Protein AF-A0A699X064-F1 (afdb_monomer_lite)

Radius of gyration: 14.63 Å; chains: 1; bounding box: 38×25×36 Å

Foldseek 3Di:
DFAFCCLVVVHDPVVLVVVLVVFFDFPDKDKDQVQADPPVPGDPSTDRIDMDTDTDGPDDPVVNVVSCPVRVVRDDDDDDDQPHDVVSVVVVQVVDPVHNPVVVVVCVVSVVD

Secondary structure (DSSP, 8-state):
---TTTTTTT--HHHHHHHHHHHSEEEEEEEE-TT---TTT--TTS---EEEEEEE-SS-HHHHHHTTGGGTTT-------TT--HHHHHHHHHH-TT-HHHHHHHHHHTT--

pLDDT: mean 85.28, std 12.38, range [46.44, 96.94]

Structure (mmCIF, N/CA/C/O backbone):
data_AF-A0A699X064-F1
#
_entry.id   AF-A0A699X064-F1
#
loop_
_atom_site.group_PDB
_atom_site.id
_atom_site.type_symbol
_atom_site.label_atom_id
_atom_site.label_alt_id
_atom_site.label_comp_id
_atom_site.label_asym_id
_atom_site.label_entity_id
_atom_site.label_seq_id
_atom_site.pdbx_PDB_ins_code
_atom_site.Cartn_x
_atom_site.Cartn_y
_atom_site.Cartn_z
_atom_site.occupancy
_atom_site.B_iso_or_equiv
_atom_site.auth_seq_id
_atom_site.auth_comp_id
_atom_site.auth_asym_id
_atom_site.auth_atom_id
_atom_site.pdbx_PDB_model_num
ATOM 1 N N . ARG A 1 1 ? -1.569 -0.828 -4.688 1.00 89.75 1 ARG A N 1
ATOM 2 C CA . ARG A 1 1 ? -0.559 -1.208 -5.704 1.00 89.75 1 ARG A CA 1
ATOM 3 C C . ARG A 1 1 ? 0.631 -0.269 -5.554 1.00 89.75 1 ARG A C 1
ATOM 5 O O . ARG A 1 1 ? 0.388 0.929 -5.437 1.00 89.75 1 ARG A O 1
ATOM 12 N N . PHE A 1 2 ? 1.862 -0.785 -5.502 1.00 92.62 2 PHE A N 1
ATOM 13 C CA . PHE A 1 2 ? 3.057 0.055 -5.384 1.00 92.62 2 PHE A CA 1
ATOM 14 C C . PHE A 1 2 ? 3.532 0.526 -6.761 1.00 92.62 2 PHE A C 1
ATOM 16 O O . PHE A 1 2 ? 3.450 -0.226 -7.732 1.00 92.62 2 PHE A O 1
ATOM 23 N N . GLY A 1 3 ? 3.995 1.771 -6.849 1.00 92.19 3 GLY A N 1
ATOM 24 C CA . GLY A 1 3 ? 4.558 2.328 -8.076 1.00 92.19 3 GLY A CA 1
ATOM 25 C C . GLY A 1 3 ? 5.941 1.795 -8.391 1.00 92.19 3 GLY A C 1
ATOM 26 O O . GLY A 1 3 ? 6.636 1.252 -7.534 1.00 92.19 3 GLY A O 1
ATOM 27 N N . ARG A 1 4 ? 6.359 2.020 -9.637 1.00 93.38 4 ARG A N 1
ATOM 28 C CA . ARG A 1 4 ? 7.636 1.544 -10.183 1.00 93.38 4 ARG A CA 1
ATOM 29 C C . ARG A 1 4 ? 8.843 2.035 -9.398 1.00 93.38 4 ARG A C 1
ATOM 31 O O . ARG A 1 4 ? 9.787 1.275 -9.225 1.00 93.38 4 ARG A O 1
ATOM 38 N N . ASP A 1 5 ? 8.785 3.260 -8.895 1.00 93.81 5 ASP A N 1
ATOM 39 C CA . ASP A 1 5 ? 9.924 3.929 -8.271 1.00 93.81 5 ASP A CA 1
ATOM 40 C C . ASP A 1 5 ? 10.028 3.704 -6.757 1.00 93.81 5 ASP A C 1
ATOM 42 O O . ASP A 1 5 ? 10.972 4.178 -6.136 1.00 93.81 5 ASP A O 1
ATOM 46 N N . VAL A 1 6 ? 9.123 2.923 -6.151 1.00 93.12 6 VAL A N 1
ATOM 47 C CA . VAL A 1 6 ? 9.093 2.694 -4.693 1.00 93.12 6 VAL A CA 1
ATOM 48 C C . VAL A 1 6 ? 10.443 2.203 -4.157 1.00 93.12 6 VAL A C 1
ATOM 50 O O . VAL A 1 6 ? 10.956 2.774 -3.196 1.00 93.12 6 VAL A O 1
ATOM 53 N N . TYR A 1 7 ? 11.070 1.221 -4.814 1.00 93.06 7 TYR A N 1
ATOM 54 C CA . TYR A 1 7 ? 12.402 0.750 -4.417 1.00 93.06 7 TYR A CA 1
ATOM 55 C C . TYR A 1 7 ? 13.501 1.788 -4.669 1.00 93.06 7 TYR A C 1
ATOM 57 O O . TYR A 1 7 ? 14.373 1.966 -3.819 1.00 93.06 7 TYR A O 1
ATOM 65 N N . ARG A 1 8 ? 13.444 2.518 -5.790 1.00 93.31 8 ARG A N 1
ATOM 66 C CA . ARG A 1 8 ? 14.404 3.592 -6.114 1.00 93.31 8 ARG A CA 1
ATOM 67 C C . ARG A 1 8 ? 14.354 4.739 -5.109 1.00 93.31 8 ARG A C 1
ATOM 69 O O . ARG A 1 8 ? 15.381 5.335 -4.801 1.00 93.31 8 ARG A O 1
ATOM 76 N N . ASN A 1 9 ? 13.177 4.985 -4.545 1.00 91.06 9 ASN A N 1
ATOM 77 C CA . ASN A 1 9 ? 12.946 5.970 -3.495 1.00 91.06 9 ASN A CA 1
ATOM 78 C C . ASN A 1 9 ? 13.369 5.456 -2.102 1.00 91.06 9 ASN A C 1
ATOM 80 O O . ASN A 1 9 ? 13.188 6.153 -1.105 1.00 91.06 9 ASN A O 1
ATOM 84 N N . GLY A 1 10 ? 13.952 4.253 -2.014 1.00 90.31 10 GLY A N 1
ATOM 85 C CA . GLY A 1 10 ? 14.428 3.646 -0.769 1.00 90.31 10 GLY A CA 1
ATOM 86 C C . GLY A 1 10 ? 13.317 3.049 0.095 1.00 90.31 10 GLY A C 1
ATOM 87 O O . GLY A 1 10 ? 13.559 2.711 1.254 1.00 90.31 10 GLY A O 1
ATOM 88 N N . MET A 1 11 ? 12.107 2.919 -0.451 1.00 92.12 11 MET A N 1
ATOM 89 C CA . MET A 1 11 ? 10.948 2.377 0.246 1.00 92.12 11 MET A CA 1
ATOM 90 C C . MET A 1 11 ? 10.785 0.891 -0.080 1.00 92.12 11 MET A C 1
ATOM 92 O O . MET A 1 11 ? 11.017 0.444 -1.200 1.00 92.12 11 MET A O 1
ATOM 96 N N . ASP A 1 12 ? 10.351 0.110 0.905 1.00 92.06 12 ASP A N 1
ATOM 97 C CA . ASP A 1 12 ? 10.132 -1.329 0.762 1.00 92.06 12 ASP A CA 1
ATOM 98 C C . ASP A 1 12 ? 8.665 -1.674 1.081 1.00 92.06 12 ASP A C 1
ATOM 100 O O . ASP A 1 12 ? 8.238 -1.464 2.222 1.00 92.06 12 ASP A O 1
ATOM 104 N N . PRO A 1 13 ? 7.887 -2.234 0.130 1.00 93.12 13 PRO A N 1
ATOM 105 C CA . PRO A 1 13 ? 6.506 -2.660 0.347 1.00 93.12 13 PRO A CA 1
ATOM 106 C C . PRO A 1 13 ? 6.293 -3.528 1.590 1.00 93.12 13 PRO A C 1
ATOM 108 O O . PRO A 1 13 ? 5.290 -3.371 2.291 1.00 93.12 13 PRO A O 1
ATOM 111 N N . LEU A 1 14 ? 7.241 -4.417 1.911 1.00 93.50 14 LEU A N 1
ATOM 112 C CA . LEU A 1 14 ? 7.121 -5.303 3.068 1.00 93.50 14 LEU A CA 1
ATOM 113 C C . LEU A 1 14 ? 7.116 -4.520 4.390 1.00 93.50 14 LEU A C 1
ATOM 115 O O . LEU A 1 14 ? 6.446 -4.917 5.348 1.00 93.50 14 LEU A O 1
ATOM 119 N N . SER A 1 15 ? 7.807 -3.382 4.448 1.00 94.19 15 SER A N 1
ATOM 120 C CA . SER A 1 15 ? 7.821 -2.514 5.627 1.00 94.19 15 SER A CA 1
ATOM 121 C C . SER A 1 15 ? 6.438 -1.932 5.946 1.00 94.19 15 SER A C 1
ATO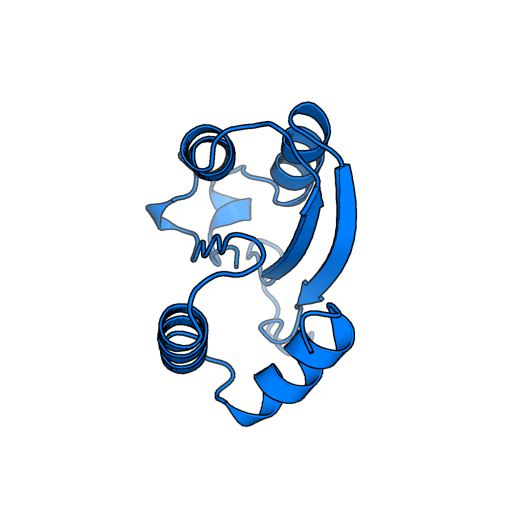M 123 O O . SER A 1 15 ? 6.078 -1.855 7.122 1.00 94.19 15 SER A O 1
ATOM 125 N N . PHE A 1 16 ? 5.620 -1.634 4.932 1.00 94.50 16 PHE A N 1
ATOM 126 C CA . PHE A 1 16 ? 4.233 -1.186 5.113 1.00 94.50 16 PHE A CA 1
ATOM 127 C C . PHE A 1 16 ? 3.338 -2.307 5.644 1.00 94.50 16 PHE A C 1
ATOM 129 O O . PHE A 1 16 ? 2.578 -2.094 6.585 1.00 94.50 16 PHE A O 1
ATOM 136 N N . LEU A 1 17 ? 3.474 -3.526 5.110 1.00 94.88 17 LEU A N 1
ATOM 137 C CA . LEU A 1 17 ? 2.732 -4.697 5.600 1.00 94.88 17 LEU A CA 1
ATOM 138 C C . LEU A 1 17 ? 3.063 -4.999 7.066 1.00 94.88 17 LEU A C 1
ATOM 140 O O . LEU A 1 17 ? 2.184 -5.293 7.877 1.00 94.88 17 LEU A O 1
ATOM 144 N N . ARG A 1 18 ? 4.342 -4.880 7.434 1.00 95.50 18 ARG A N 1
ATOM 145 C CA . ARG A 1 18 ? 4.774 -4.994 8.830 1.00 95.50 18 ARG A CA 1
ATOM 146 C C . ARG A 1 18 ? 4.172 -3.904 9.709 1.00 95.50 18 ARG A C 1
ATOM 148 O O . ARG A 1 18 ? 3.792 -4.204 10.836 1.00 95.50 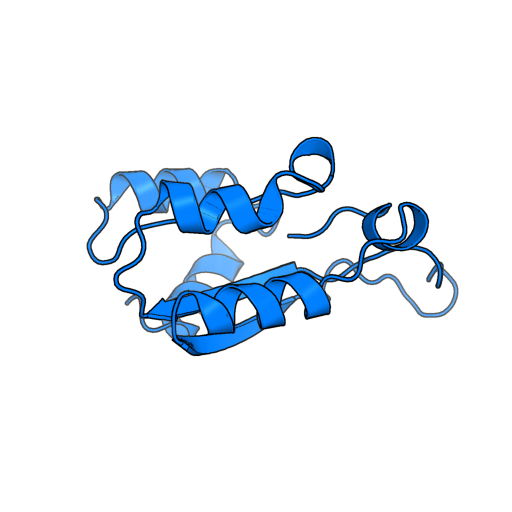18 ARG A O 1
ATOM 155 N N . TYR A 1 19 ? 4.088 -2.670 9.216 1.00 95.88 19 TYR A N 1
ATOM 156 C CA . TYR A 1 19 ? 3.487 -1.573 9.965 1.00 95.88 19 TYR A CA 1
ATOM 157 C C . TYR A 1 19 ? 1.976 -1.765 10.146 1.00 95.88 19 TYR A C 1
ATOM 159 O O . TYR A 1 19 ? 1.475 -1.577 11.251 1.00 95.88 19 TYR A O 1
ATOM 167 N N . LEU A 1 20 ? 1.255 -2.229 9.121 1.00 95.88 20 LEU A N 1
ATOM 168 C CA . LEU A 1 20 ? -0.164 -2.585 9.239 1.00 95.88 20 LEU A CA 1
ATOM 169 C C . LEU A 1 20 ? -0.405 -3.608 10.356 1.00 95.88 20 LEU A C 1
ATOM 171 O O . LEU A 1 20 ? -1.330 -3.440 11.142 1.00 95.88 20 LEU A O 1
ATOM 175 N N . ASN A 1 21 ? 0.473 -4.602 10.516 1.00 95.75 21 ASN A N 1
ATOM 176 C CA . ASN A 1 21 ? 0.386 -5.559 11.628 1.00 95.75 21 ASN A CA 1
ATOM 177 C C . ASN A 1 21 ? 0.597 -4.936 13.026 1.00 95.75 21 ASN A C 1
ATOM 179 O O . ASN A 1 21 ? 0.373 -5.602 14.032 1.00 95.75 21 ASN A O 1
ATOM 183 N N . THR A 1 22 ? 1.029 -3.674 13.120 1.00 96.62 22 THR A N 1
ATOM 184 C CA . THR A 1 22 ? 1.030 -2.920 14.387 1.00 96.62 22 THR A CA 1
ATOM 185 C C . THR A 1 22 ? -0.316 -2.247 14.672 1.00 96.62 22 THR A C 1
ATOM 187 O O . THR A 1 22 ? -0.616 -1.955 15.826 1.00 96.62 22 THR A O 1
ATOM 190 N N . LEU A 1 23 ? -1.136 -2.033 13.636 1.00 96.56 23 LEU A N 1
ATOM 191 C CA . LEU A 1 23 ? -2.470 -1.435 13.721 1.00 96.56 23 LEU A CA 1
ATOM 192 C C . LEU A 1 23 ? -3.593 -2.484 13.764 1.00 96.56 23 LEU A C 1
ATOM 194 O O . LEU A 1 23 ? -4.733 -2.147 14.071 1.00 96.56 23 LEU A O 1
ATOM 198 N N . GLY A 1 24 ? -3.311 -3.744 13.441 1.00 96.12 24 GLY A N 1
ATOM 199 C CA . GLY A 1 24 ? -4.314 -4.804 13.364 1.00 96.12 24 GLY A CA 1
ATOM 200 C C . GLY A 1 24 ? -3.720 -6.133 12.914 1.00 96.12 24 GLY A C 1
ATOM 201 O O . GLY A 1 24 ? -2.528 -6.379 13.084 1.00 96.12 24 GLY A O 1
ATOM 202 N N . ARG A 1 25 ? -4.553 -6.993 12.330 1.00 96.94 25 ARG A N 1
ATOM 203 C CA . ARG A 1 25 ? -4.168 -8.305 11.809 1.00 96.94 25 ARG A CA 1
ATOM 204 C C . ARG A 1 25 ? -4.531 -8.413 10.334 1.00 96.94 25 ARG A C 1
ATOM 206 O O . ARG A 1 25 ? -5.678 -8.200 9.954 1.00 96.94 25 ARG A O 1
ATOM 213 N N . ILE A 1 26 ? -3.555 -8.782 9.512 1.00 95.19 26 ILE A N 1
ATOM 214 C CA . ILE A 1 26 ? -3.803 -9.222 8.137 1.00 95.19 26 ILE A CA 1
ATOM 215 C C . ILE A 1 26 ? -4.353 -10.652 8.194 1.00 95.19 26 ILE A C 1
ATOM 217 O O . ILE A 1 26 ? -3.644 -11.558 8.629 1.00 95.19 26 ILE A O 1
ATOM 221 N N . GLU A 1 27 ? -5.606 -10.846 7.788 1.00 94.38 27 GLU A N 1
ATOM 222 C CA . GLU A 1 27 ? -6.247 -12.169 7.723 1.00 94.38 27 GLU A CA 1
ATOM 223 C C . GLU A 1 27 ? -5.853 -12.899 6.440 1.00 94.38 27 GLU A C 1
ATOM 225 O O . GLU A 1 27 ? -5.484 -14.075 6.459 1.00 94.38 27 GLU A O 1
ATOM 230 N N . HIS A 1 28 ? -5.872 -12.168 5.325 1.00 92.00 28 HIS A N 1
ATOM 231 C CA . HIS A 1 28 ? -5.513 -12.676 4.010 1.00 92.00 28 HIS A CA 1
ATOM 232 C C . HIS A 1 28 ? -4.699 -11.641 3.245 1.00 92.00 28 HIS A C 1
ATOM 234 O O . HIS A 1 28 ? -4.901 -10.432 3.375 1.00 92.00 28 HIS A O 1
ATOM 240 N N . ILE A 1 29 ? -3.764 -12.134 2.437 1.00 93.00 29 ILE A N 1
ATOM 241 C CA . ILE A 1 29 ? -2.968 -11.315 1.534 1.00 93.00 29 ILE A CA 1
ATOM 242 C C . ILE A 1 29 ? -2.806 -12.029 0.199 1.00 93.00 29 ILE A C 1
ATOM 244 O O . ILE A 1 29 ? -2.431 -13.202 0.149 1.00 93.00 29 ILE A O 1
ATOM 248 N N . ILE A 1 30 ? -3.067 -11.304 -0.882 1.00 92.00 30 ILE A N 1
ATOM 249 C CA . ILE A 1 30 ? -2.801 -11.749 -2.246 1.00 92.00 30 ILE A CA 1
ATOM 250 C C . ILE A 1 30 ? -1.727 -10.835 -2.820 1.00 92.00 30 ILE A C 1
ATOM 252 O O . ILE A 1 30 ? -1.900 -9.618 -2.893 1.00 92.00 30 ILE A O 1
ATOM 256 N N . THR A 1 31 ? -0.605 -11.429 -3.220 1.00 92.00 31 THR A N 1
ATOM 257 C CA . THR A 1 31 ? 0.456 -10.722 -3.941 1.00 92.00 31 THR A CA 1
ATOM 258 C C . THR A 1 31 ? 0.125 -10.702 -5.422 1.00 92.00 31 THR A C 1
ATOM 260 O O . THR A 1 31 ? -0.129 -11.743 -6.026 1.00 92.00 31 THR A O 1
ATOM 263 N N . LEU A 1 32 ? 0.189 -9.518 -6.011 1.00 90.56 32 LEU A N 1
ATOM 264 C CA . LEU A 1 32 ? -0.087 -9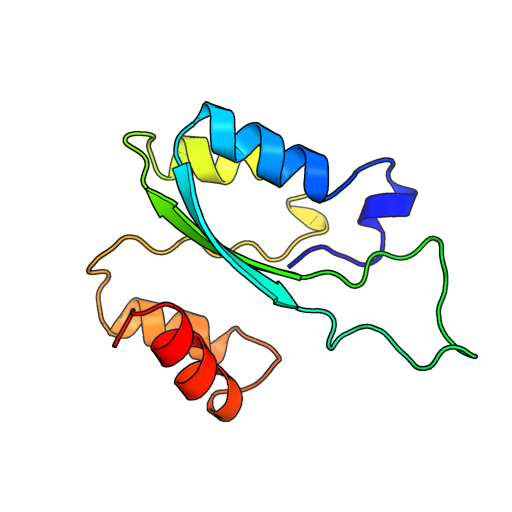.288 -7.419 1.00 90.56 32 LEU A CA 1
ATOM 265 C C . LEU A 1 32 ? 1.219 -8.929 -8.106 1.00 90.56 32 LEU A C 1
ATOM 267 O O . LEU A 1 32 ? 1.811 -7.888 -7.825 1.00 90.56 32 LEU A O 1
ATOM 271 N N . ALA A 1 33 ? 1.678 -9.819 -8.974 1.00 90.56 33 ALA A N 1
ATOM 272 C CA . ALA A 1 33 ? 2.936 -9.681 -9.701 1.00 90.56 33 ALA A CA 1
ATOM 273 C C . ALA A 1 33 ? 2.711 -9.584 -11.217 1.00 90.56 33 ALA A C 1
ATOM 275 O O . ALA A 1 33 ? 3.660 -9.679 -11.987 1.00 90.56 33 ALA A O 1
ATOM 276 N N . ASP A 1 34 ? 1.466 -9.382 -11.656 1.00 87.44 34 ASP A N 1
ATOM 277 C CA . ASP A 1 34 ? 1.077 -9.335 -13.070 1.00 87.44 34 ASP A CA 1
ATOM 278 C C . ASP A 1 34 ? 1.760 -8.207 -13.854 1.00 87.44 34 ASP A C 1
ATOM 280 O O . ASP A 1 34 ? 1.904 -8.295 -15.069 1.00 87.44 34 ASP A O 1
ATOM 284 N N . ALA A 1 35 ? 2.200 -7.152 -13.162 1.00 88.12 35 ALA A N 1
ATOM 285 C CA . ALA A 1 35 ? 2.953 -6.056 -13.761 1.00 88.12 35 ALA A CA 1
ATOM 286 C C . ALA A 1 35 ? 4.420 -6.421 -14.056 1.00 88.12 35 ALA A C 1
ATOM 288 O O . ALA A 1 35 ? 5.107 -5.646 -14.726 1.00 88.12 35 ALA A O 1
ATOM 289 N N . MET A 1 36 ? 4.920 -7.553 -13.542 1.00 91.62 36 MET A N 1
ATOM 290 C CA . MET A 1 36 ? 6.294 -7.992 -13.759 1.00 91.62 36 MET A CA 1
ATOM 291 C C . MET A 1 36 ? 6.480 -8.437 -15.220 1.00 91.62 36 MET A C 1
ATOM 293 O O . MET A 1 36 ? 5.776 -9.340 -15.675 1.00 91.62 36 MET A O 1
ATOM 297 N N . PRO A 1 37 ? 7.411 -7.823 -15.969 1.00 93.25 37 PRO A N 1
ATOM 298 C CA . PRO A 1 37 ? 7.684 -8.189 -17.347 1.00 93.25 37 PRO A CA 1
ATOM 299 C C . PRO A 1 37 ? 8.464 -9.509 -17.406 1.00 93.25 37 PRO A C 1
ATOM 301 O O . PRO A 1 37 ? 8.825 -10.101 -16.383 1.00 93.25 37 PRO A O 1
ATOM 304 N N . GLY A 1 38 ? 8.744 -9.971 -18.625 1.00 94.31 38 GLY A N 1
ATOM 305 C CA . GLY A 1 38 ? 9.651 -11.095 -18.844 1.00 94.31 38 GLY A CA 1
ATOM 306 C C . GLY A 1 38 ? 11.040 -10.835 -18.251 1.00 94.31 38 GLY A C 1
ATOM 307 O O . GLY A 1 38 ? 11.449 -9.689 -18.077 1.00 94.31 38 GLY A O 1
ATOM 308 N N . LEU A 1 39 ? 11.778 -11.911 -17.960 1.00 92.62 39 LEU A N 1
ATOM 309 C CA . LEU A 1 39 ? 13.092 -11.834 -17.306 1.00 92.62 39 LEU A CA 1
ATOM 310 C C . LEU A 1 39 ? 14.121 -11.000 -18.081 1.00 92.62 39 LEU A C 1
ATOM 312 O O . LEU A 1 39 ? 15.014 -10.434 -17.463 1.00 92.62 39 LEU A O 1
ATOM 316 N N . ASP A 1 40 ? 13.993 -10.914 -19.403 1.00 96.12 40 ASP A N 1
ATOM 317 C CA . ASP A 1 40 ? 14.903 -10.125 -20.238 1.00 96.12 40 ASP A CA 1
ATOM 318 C C . ASP A 1 40 ? 14.643 -8.610 -20.133 1.00 96.12 40 ASP A C 1
ATOM 320 O O . ASP A 1 40 ? 15.550 -7.813 -20.359 1.00 96.12 40 ASP A O 1
ATOM 324 N N . ASP A 1 41 ? 13.426 -8.215 -19.743 1.00 95.56 41 ASP A N 1
ATOM 325 C CA . ASP A 1 41 ? 12.975 -6.819 -19.659 1.00 95.56 41 ASP A CA 1
ATOM 326 C C . ASP A 1 41 ? 12.807 -6.334 -18.206 1.00 95.56 41 ASP A C 1
ATOM 328 O O . ASP A 1 41 ? 12.431 -5.183 -17.960 1.00 95.56 41 ASP A O 1
ATOM 332 N N . VAL A 1 42 ? 13.033 -7.211 -17.222 1.00 95.19 42 VAL A N 1
ATOM 333 C CA . VAL A 1 42 ? 12.857 -6.871 -15.810 1.00 95.19 42 VAL A CA 1
ATOM 334 C C . VAL A 1 42 ? 13.997 -5.981 -15.329 1.00 95.19 42 VAL A C 1
ATOM 336 O O . VAL A 1 42 ? 15.168 -6.347 -15.315 1.00 95.19 42 VAL A O 1
ATOM 339 N N . ASP A 1 43 ? 13.633 -4.789 -14.882 1.00 95.81 43 ASP A N 1
ATOM 340 C CA . ASP A 1 43 ? 14.520 -3.921 -14.122 1.00 95.81 43 ASP A CA 1
ATOM 341 C C . ASP A 1 43 ? 14.426 -4.256 -12.628 1.00 95.81 43 ASP A C 1
ATOM 343 O O . ASP A 1 43 ? 13.363 -4.083 -12.030 1.00 95.81 43 ASP A O 1
ATOM 347 N N . ALA A 1 44 ? 15.536 -4.708 -12.040 1.00 91.81 44 ALA A N 1
ATOM 348 C CA . ALA A 1 44 ? 15.637 -5.109 -10.637 1.00 91.81 44 ALA A CA 1
ATOM 349 C C . ALA A 1 44 ? 15.501 -3.944 -9.639 1.00 91.81 44 ALA A C 1
ATOM 351 O O . ALA A 1 44 ? 15.249 -4.189 -8.461 1.00 91.81 44 ALA A O 1
ATOM 352 N N . GLU A 1 45 ? 15.653 -2.695 -10.086 1.00 94.00 45 GLU A N 1
ATOM 353 C CA . GLU A 1 45 ? 15.459 -1.511 -9.242 1.00 94.00 45 GLU A CA 1
ATOM 354 C C . GLU A 1 45 ? 13.998 -1.039 -9.212 1.00 94.00 45 GLU A C 1
ATOM 356 O O . GLU A 1 45 ? 13.635 -0.197 -8.393 1.00 94.00 45 GLU A O 1
ATOM 361 N N . SER A 1 46 ? 13.146 -1.571 -10.094 1.00 95.25 46 SER A N 1
ATOM 362 C CA . SER A 1 46 ? 11.727 -1.224 -10.162 1.00 95.25 46 SER A CA 1
ATOM 363 C C . SER A 1 46 ? 10.874 -2.120 -9.258 1.00 95.25 46 SER A C 1
ATOM 365 O O . SER A 1 46 ? 11.097 -3.326 -9.158 1.00 95.25 46 SER A O 1
ATOM 367 N N . CYS A 1 47 ? 9.825 -1.558 -8.655 1.00 94.38 47 CYS A N 1
ATOM 368 C CA . CYS A 1 47 ? 8.794 -2.337 -7.966 1.00 94.38 47 CYS A CA 1
ATOM 369 C C . CYS A 1 47 ? 7.645 -2.703 -8.919 1.00 94.38 47 CYS A C 1
ATOM 371 O O . CYS A 1 47 ? 7.112 -1.854 -9.630 1.00 94.38 47 CYS A O 1
ATOM 373 N N . TYR A 1 48 ? 7.248 -3.977 -8.910 1.00 93.88 48 TYR A N 1
ATOM 374 C CA . TYR A 1 48 ? 6.146 -4.523 -9.720 1.00 93.88 48 TYR A CA 1
ATOM 375 C C . TYR A 1 48 ? 5.018 -5.099 -8.861 1.00 93.88 48 TYR A C 1
ATOM 377 O O . TYR A 1 48 ? 4.091 -5.714 -9.384 1.00 93.88 48 TYR A O 1
ATOM 385 N N . LEU A 1 49 ? 5.131 -4.963 -7.538 1.00 92.62 49 LEU A N 1
ATOM 386 C CA . LEU A 1 49 ? 4.283 -5.673 -6.595 1.00 92.62 49 LEU A CA 1
ATOM 387 C C . LEU A 1 49 ? 3.050 -4.847 -6.224 1.00 92.62 49 LEU A C 1
ATOM 389 O O . LEU A 1 49 ? 3.117 -3.704 -5.769 1.00 92.62 49 LEU A O 1
ATOM 393 N N . GLY A 1 50 ? 1.892 -5.470 -6.372 1.00 92.94 50 GLY A N 1
ATOM 394 C CA . GLY A 1 50 ? 0.645 -5.061 -5.754 1.00 92.94 50 GLY A CA 1
ATOM 395 C C . GLY A 1 50 ? 0.259 -6.015 -4.633 1.00 92.94 50 GLY A C 1
ATOM 396 O O . GLY A 1 50 ? 0.729 -7.148 -4.572 1.00 92.94 50 GLY A O 1
ATOM 397 N N . PHE A 1 51 ? -0.632 -5.552 -3.761 1.00 93.00 51 PHE A N 1
ATOM 398 C CA . PHE A 1 51 ? -1.222 -6.385 -2.723 1.00 93.00 51 PHE A CA 1
ATOM 399 C C . PHE A 1 51 ? -2.715 -6.102 -2.626 1.00 93.00 51 PHE A C 1
ATOM 401 O O . PHE A 1 51 ? -3.143 -4.955 -2.810 1.00 93.00 51 PHE A O 1
ATOM 408 N N . GLU A 1 52 ? -3.468 -7.151 -2.332 1.00 91.38 52 GLU A N 1
ATOM 409 C CA . GLU A 1 52 ? -4.836 -7.110 -1.819 1.00 91.38 52 GLU A CA 1
ATOM 410 C C . GLU A 1 52 ? -4.811 -7.714 -0.427 1.00 91.38 52 GLU A C 1
ATOM 412 O O . GLU A 1 52 ? -4.124 -8.711 -0.197 1.00 91.38 52 GLU A O 1
ATOM 417 N N . ILE A 1 53 ? -5.463 -7.044 0.517 1.00 92.31 53 ILE A N 1
ATOM 418 C CA . ILE A 1 53 ? -5.287 -7.307 1.939 1.00 92.31 53 ILE A CA 1
ATOM 419 C C . ILE A 1 53 ? -6.657 -7.277 2.599 1.00 92.31 53 ILE A C 1
ATOM 421 O O . ILE A 1 53 ? -7.301 -6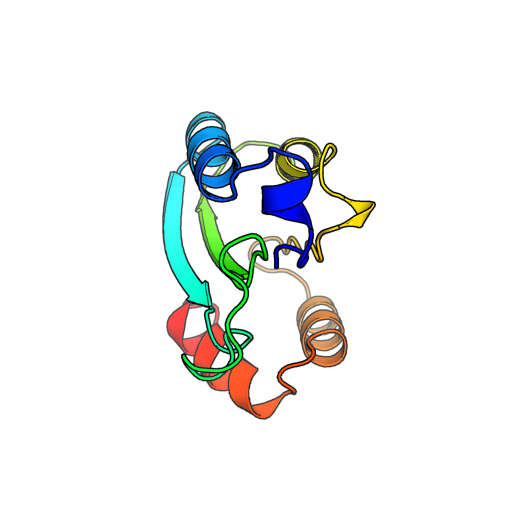.227 2.622 1.00 92.31 53 ILE A O 1
ATOM 425 N N . ASP A 1 54 ? -7.041 -8.400 3.197 1.00 92.69 54 ASP A N 1
ATOM 426 C CA . ASP A 1 54 ? -8.141 -8.438 4.153 1.00 92.69 54 ASP A CA 1
ATOM 427 C C . ASP A 1 54 ? -7.565 -8.136 5.533 1.00 92.69 54 ASP A C 1
ATOM 429 O O . ASP A 1 54 ? -6.699 -8.855 6.046 1.00 92.69 54 ASP A O 1
ATOM 433 N N . PHE A 1 55 ? -8.000 -7.022 6.116 1.00 94.06 55 PHE A N 1
ATOM 434 C CA . PHE A 1 55 ? -7.373 -6.444 7.297 1.00 94.06 55 PHE A CA 1
ATOM 435 C C . PHE A 1 55 ? -8.391 -6.231 8.418 1.00 94.06 55 PHE A C 1
ATOM 437 O O . PHE A 1 55 ? -9.310 -5.422 8.296 1.00 94.06 55 PHE A O 1
ATOM 444 N N . ALA A 1 56 ? -8.206 -6.948 9.526 1.00 94.44 56 ALA A N 1
ATOM 445 C CA . ALA A 1 56 ? -9.003 -6.816 10.737 1.00 94.44 56 ALA A CA 1
ATOM 446 C C . ALA A 1 56 ? -8.322 -5.838 11.705 1.00 94.44 56 ALA A C 1
ATOM 448 O O . ALA A 1 56 ? -7.214 -6.085 12.185 1.00 94.44 56 ALA A O 1
ATOM 449 N N . SER A 1 57 ? -8.974 -4.715 12.000 1.00 94.81 57 SER A N 1
ATOM 450 C CA . SER A 1 57 ? -8.411 -3.663 12.845 1.00 94.81 57 SER A CA 1
ATOM 451 C C . SER A 1 57 ? -9.505 -2.796 13.466 1.00 94.81 57 SER A C 1
ATOM 453 O O . SER A 1 57 ? -10.521 -2.530 12.829 1.00 94.81 57 SER A O 1
ATOM 455 N N . ASP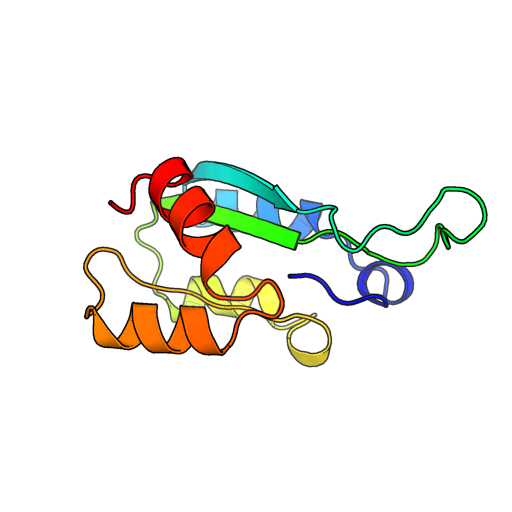 A 1 58 ? -9.252 -2.318 14.686 1.00 94.25 58 ASP A N 1
ATOM 456 C CA . ASP A 1 58 ? -10.050 -1.276 15.348 1.00 94.25 58 ASP A CA 1
ATOM 457 C C . ASP A 1 58 ? -9.555 0.145 15.005 1.00 94.25 58 ASP A C 1
ATOM 459 O O . ASP A 1 58 ? -10.123 1.143 15.457 1.00 94.25 58 ASP A O 1
ATOM 463 N N . ALA A 1 59 ? -8.468 0.264 14.233 1.00 94.81 59 ALA A N 1
ATOM 464 C CA . ALA A 1 59 ? -7.933 1.546 13.803 1.00 94.81 59 ALA A CA 1
ATOM 465 C C . ALA A 1 59 ? -8.901 2.243 12.839 1.00 94.81 59 ALA A C 1
ATOM 467 O O . ALA A 1 59 ? -9.605 1.621 12.041 1.00 94.81 59 ALA A O 1
ATOM 468 N N . SER A 1 60 ? -8.914 3.574 12.885 1.00 93.62 60 SER A N 1
ATOM 469 C CA . SER A 1 60 ? -9.722 4.351 11.953 1.00 93.62 60 SER A CA 1
ATOM 470 C C . SER A 1 60 ? -9.203 4.189 10.521 1.00 93.62 60 SER A C 1
ATOM 472 O O . SER A 1 60 ? -8.007 4.005 10.286 1.00 93.62 60 SER A O 1
ATOM 474 N N . ARG A 1 61 ? -10.092 4.357 9.536 1.00 90.56 61 ARG A N 1
ATOM 475 C CA . ARG A 1 61 ? -9.701 4.387 8.118 1.00 90.56 61 ARG A CA 1
ATOM 476 C C . ARG A 1 61 ? -8.572 5.388 7.852 1.00 90.56 61 ARG A C 1
ATOM 478 O O . ARG A 1 61 ? -7.694 5.103 7.048 1.00 90.56 61 ARG A O 1
ATOM 485 N N . ALA A 1 62 ? -8.597 6.545 8.518 1.00 92.38 62 ALA A N 1
ATOM 486 C CA . ALA A 1 62 ? -7.553 7.557 8.386 1.00 92.38 62 ALA A CA 1
ATOM 487 C C . ALA A 1 62 ? -6.190 7.018 8.842 1.00 92.38 62 ALA A C 1
ATOM 489 O O . ALA A 1 62 ? -5.242 7.089 8.071 1.00 92.38 62 ALA A O 1
ATOM 490 N N . ALA A 1 63 ? -6.126 6.377 10.014 1.00 94.25 63 ALA A N 1
ATOM 491 C CA . ALA A 1 63 ? -4.892 5.786 10.530 1.00 94.25 63 ALA A CA 1
ATOM 492 C C . ALA A 1 63 ? -4.330 4.693 9.603 1.00 94.25 63 ALA A C 1
ATOM 494 O O . ALA A 1 63 ? -3.119 4.581 9.443 1.00 94.25 63 ALA A O 1
ATOM 495 N N . ILE A 1 64 ? -5.200 3.907 8.957 1.00 93.50 64 ILE A N 1
ATOM 496 C CA . ILE A 1 64 ? -4.783 2.894 7.973 1.00 93.50 64 ILE A CA 1
ATOM 497 C C . ILE A 1 64 ? -4.211 3.554 6.712 1.00 93.50 64 ILE A C 1
ATOM 499 O O . ILE A 1 64 ? -3.201 3.099 6.182 1.00 93.50 64 ILE A O 1
ATOM 503 N N . VAL A 1 65 ? -4.840 4.624 6.219 1.00 91.81 65 VAL A N 1
ATOM 504 C CA . VAL A 1 65 ? -4.369 5.346 5.025 1.00 91.81 65 VAL A CA 1
ATOM 505 C C . VAL A 1 65 ? -3.045 6.068 5.296 1.00 91.81 65 VAL A C 1
ATOM 507 O O . VAL A 1 65 ? -2.168 6.038 4.437 1.00 91.81 65 VAL A O 1
ATOM 510 N N . GLU A 1 66 ? -2.874 6.643 6.489 1.00 94.06 66 GLU A N 1
ATOM 511 C CA . GLU A 1 66 ? -1.654 7.350 6.914 1.00 94.06 66 GLU A CA 1
ATOM 512 C C . GLU A 1 66 ? -0.397 6.467 6.874 1.00 94.06 66 GLU A C 1
ATOM 514 O O . GLU A 1 66 ? 0.701 6.971 6.640 1.00 94.06 66 GLU A O 1
ATOM 519 N N . VAL A 1 67 ? -0.541 5.140 7.003 1.00 93.81 67 VAL A N 1
ATOM 520 C CA . VAL A 1 67 ? 0.566 4.178 6.822 1.00 93.81 67 VAL A CA 1
ATOM 521 C C . VAL A 1 67 ? 1.280 4.374 5.485 1.00 93.81 67 VAL A C 1
ATOM 523 O O . VAL A 1 67 ? 2.483 4.137 5.378 1.00 93.81 67 VAL A O 1
ATOM 526 N N . PHE A 1 68 ? 0.549 4.813 4.464 1.00 92.19 68 PHE A N 1
ATOM 527 C CA . PHE A 1 68 ? 1.030 4.925 3.095 1.00 92.19 68 PHE A CA 1
ATOM 528 C C . PHE A 1 68 ? 1.364 6.359 2.669 1.00 92.19 68 PHE A C 1
ATOM 530 O O . PHE A 1 68 ? 1.675 6.580 1.500 1.00 92.19 68 PHE A O 1
ATOM 537 N N . ASP A 1 69 ? 1.333 7.337 3.577 1.00 90.12 69 ASP A N 1
ATOM 538 C CA . ASP A 1 69 ? 1.496 8.754 3.222 1.00 90.12 69 ASP A CA 1
ATOM 539 C C . ASP A 1 69 ? 2.822 9.061 2.523 1.00 90.12 69 ASP A C 1
ATOM 541 O O . ASP A 1 69 ? 2.861 9.875 1.604 1.00 90.12 69 ASP A O 1
ATOM 545 N N . PHE A 1 70 ? 3.888 8.348 2.881 1.00 86.31 70 PHE A N 1
ATOM 546 C CA . PHE A 1 70 ? 5.214 8.515 2.279 1.00 86.31 70 PHE A CA 1
ATOM 547 C C . PHE A 1 70 ? 5.316 8.041 0.826 1.00 86.31 70 PHE A C 1
ATOM 549 O O . PHE A 1 70 ? 6.301 8.342 0.163 1.00 86.31 70 PHE A O 1
ATOM 556 N N . VAL A 1 71 ? 4.332 7.285 0.339 1.00 86.06 71 VAL A N 1
ATOM 557 C CA . VAL A 1 71 ? 4.313 6.728 -1.021 1.00 86.06 71 VAL A CA 1
ATOM 558 C C . VAL A 1 71 ? 3.007 7.038 -1.742 1.00 86.06 71 VAL A C 1
ATOM 560 O O . VAL A 1 71 ? 2.698 6.406 -2.747 1.00 86.06 71 VAL A O 1
ATOM 563 N N . ARG A 1 72 ? 2.214 7.991 -1.236 1.00 81.69 72 ARG A N 1
ATOM 564 C CA . ARG A 1 72 ? 0.874 8.288 -1.757 1.00 81.69 72 ARG A CA 1
ATOM 565 C C . ARG A 1 72 ? 0.901 8.735 -3.220 1.00 81.69 72 ARG A C 1
ATOM 567 O O . ARG A 1 72 ? 0.007 8.363 -3.970 1.00 81.69 72 ARG A O 1
ATOM 574 N N . ASP A 1 73 ? 1.930 9.478 -3.616 1.00 84.00 73 ASP A N 1
ATOM 575 C CA . ASP A 1 73 ? 2.091 9.944 -4.998 1.00 84.00 73 ASP A CA 1
ATOM 576 C C . ASP A 1 73 ? 2.565 8.823 -5.940 1.00 84.00 73 ASP A C 1
ATOM 578 O O . ASP A 1 73 ? 2.259 8.840 -7.131 1.00 84.00 73 ASP A O 1
ATOM 582 N N . ASP A 1 74 ? 3.239 7.809 -5.391 1.00 85.06 74 ASP A N 1
ATOM 583 C CA . ASP A 1 74 ? 3.769 6.671 -6.142 1.00 85.06 74 ASP A CA 1
ATOM 584 C C . ASP A 1 74 ? 2.835 5.451 -6.107 1.00 85.06 74 ASP A C 1
ATOM 586 O O . ASP A 1 74 ? 3.051 4.490 -6.836 1.00 85.06 74 ASP A O 1
ATOM 590 N N . CYS A 1 75 ? 1.802 5.425 -5.263 1.00 87.19 75 CYS A N 1
ATOM 591 C CA . CYS A 1 75 ? 0.993 4.230 -5.023 1.00 87.19 75 CYS A CA 1
ATOM 592 C C . CYS A 1 75 ? -0.497 4.471 -5.246 1.00 87.19 75 CYS A C 1
ATOM 594 O O . CYS A 1 75 ? -1.081 5.444 -4.783 1.00 87.19 75 CYS A O 1
ATOM 596 N N . GLN A 1 76 ? -1.156 3.489 -5.856 1.00 88.50 76 GLN A N 1
ATOM 597 C CA . GLN A 1 76 ? -2.616 3.435 -5.893 1.00 88.50 76 GLN A CA 1
ATOM 598 C C . GLN A 1 76 ? -3.117 2.723 -4.638 1.00 88.50 76 GLN A C 1
ATOM 600 O O . GLN A 1 76 ? -2.843 1.533 -4.443 1.00 88.50 76 GLN A O 1
ATOM 605 N N . ILE A 1 77 ? -3.833 3.437 -3.774 1.00 89.19 77 ILE A N 1
ATOM 606 C CA . ILE A 1 77 ? -4.307 2.921 -2.487 1.00 89.19 77 ILE A CA 1
ATOM 607 C C . ILE A 1 77 ? -5.826 3.034 -2.447 1.00 89.19 77 ILE A C 1
ATOM 609 O O . ILE A 1 77 ? -6.383 4.130 -2.488 1.00 89.19 77 ILE A O 1
ATOM 613 N N . HIS A 1 78 ? -6.493 1.892 -2.317 1.00 88.81 78 HIS A N 1
ATOM 614 C CA . HIS A 1 78 ? -7.932 1.812 -2.118 1.00 88.81 78 HIS A CA 1
ATOM 615 C C . HIS A 1 78 ? -8.200 1.087 -0.803 1.00 88.81 78 HIS A C 1
ATOM 617 O O . HIS A 1 78 ? -7.674 0.002 -0.571 1.00 88.81 78 HIS A O 1
ATOM 623 N N . VAL A 1 79 ? -9.003 1.708 0.061 1.00 88.56 79 VAL A N 1
ATOM 624 C CA . VAL A 1 79 ? -9.419 1.143 1.350 1.00 88.56 79 VAL A CA 1
ATOM 625 C C . VAL A 1 79 ? -10.938 1.188 1.405 1.00 88.56 79 VAL A C 1
ATOM 627 O O . VAL A 1 79 ? -11.516 2.284 1.439 1.00 88.56 79 VAL A O 1
ATOM 630 N N . LEU A 1 80 ? -11.549 0.004 1.408 1.00 87.50 80 LEU A N 1
ATOM 631 C CA . LEU A 1 80 ? -12.985 -0.217 1.557 1.00 87.50 80 LEU A CA 1
ATOM 632 C C . LEU A 1 80 ? -13.276 -0.773 2.950 1.00 87.50 80 LEU A C 1
ATOM 634 O O . LEU A 1 80 ? -12.508 -1.578 3.474 1.00 87.50 80 LEU A O 1
ATOM 638 N N . ALA A 1 81 ? -14.375 -0.326 3.550 1.00 84.25 81 ALA A N 1
ATOM 639 C CA . ALA A 1 81 ? -14.826 -0.873 4.819 1.00 84.25 81 ALA A CA 1
ATOM 640 C C . ALA A 1 81 ? -15.633 -2.162 4.578 1.00 84.25 81 ALA A C 1
ATOM 642 O O . ALA A 1 81 ? -16.281 -2.297 3.535 1.00 84.25 81 ALA A O 1
ATOM 643 N N . PRO A 1 82 ? -15.663 -3.094 5.545 1.00 73.75 82 PRO A N 1
ATOM 644 C CA . PRO A 1 82 ? -16.619 -4.193 5.515 1.00 73.75 82 PRO A CA 1
ATOM 645 C C . PRO A 1 82 ? -18.046 -3.647 5.384 1.00 73.75 82 PRO A C 1
ATOM 647 O O . PRO A 1 82 ? -18.399 -2.666 6.041 1.00 73.75 82 PRO A O 1
ATOM 650 N N . HIS A 1 83 ? -18.869 -4.285 4.551 1.00 70.12 83 HIS A N 1
ATOM 651 C CA . HIS A 1 83 ? -20.253 -3.865 4.280 1.00 70.12 83 HIS A CA 1
ATOM 652 C C . HIS A 1 83 ? -20.395 -2.470 3.643 1.00 70.12 83 HIS A C 1
ATOM 654 O O . HIS A 1 83 ? -21.452 -1.842 3.757 1.00 70.12 83 HIS A O 1
ATOM 660 N N . SER A 1 84 ? -19.353 -1.992 2.955 1.00 76.50 84 SER A N 1
ATOM 661 C CA . SER A 1 84 ? -19.442 -0.837 2.060 1.00 76.50 84 SER A CA 1
ATOM 662 C C . SER A 1 84 ? -20.596 -0.987 1.062 1.00 76.50 84 SER A C 1
ATOM 664 O O . SER A 1 84 ? -21.002 -2.094 0.696 1.00 76.50 84 SER A O 1
ATOM 666 N N . GLN A 1 85 ? -21.155 0.141 0.625 1.00 76.31 85 GLN A N 1
ATOM 667 C CA . GLN A 1 85 ? -22.278 0.117 -0.313 1.00 76.31 85 GLN A CA 1
ATOM 668 C C . GLN A 1 85 ? -21.828 -0.516 -1.634 1.00 76.31 85 GLN A C 1
ATOM 670 O O . GLN A 1 85 ? -20.711 -0.280 -2.087 1.00 76.31 85 GLN A O 1
ATOM 675 N N . ILE A 1 86 ? -22.717 -1.262 -2.298 1.00 74.75 86 ILE A N 1
ATOM 676 C CA . ILE A 1 86 ? -22.438 -1.914 -3.597 1.00 74.75 86 ILE A CA 1
ATOM 677 C C . ILE A 1 86 ? -21.841 -0.922 -4.611 1.00 74.75 86 ILE A C 1
ATOM 679 O O . ILE A 1 86 ? -20.961 -1.275 -5.390 1.00 74.75 86 ILE A O 1
ATOM 683 N N . TYR A 1 87 ? -22.272 0.338 -4.560 1.00 74.44 87 TYR A N 1
ATOM 684 C CA . TYR A 1 87 ? -21.751 1.413 -5.400 1.00 74.44 87 TYR A CA 1
ATOM 685 C C . TYR A 1 87 ? -20.249 1.693 -5.198 1.00 74.44 87 TYR A C 1
ATOM 687 O O . TYR A 1 87 ? -19.543 1.945 -6.168 1.00 74.44 87 TYR A O 1
ATOM 695 N N . GLU A 1 88 ? -19.727 1.609 -3.972 1.00 75.38 88 GLU A N 1
ATOM 696 C CA . GLU A 1 88 ? -18.293 1.815 -3.702 1.00 75.38 88 GLU A CA 1
ATOM 697 C C . GLU A 1 88 ? -17.447 0.688 -4.309 1.00 75.38 88 GLU A C 1
ATOM 699 O O . GLU A 1 88 ? -16.366 0.934 -4.845 1.00 75.38 88 GLU A O 1
ATOM 704 N N . TYR A 1 89 ? -17.974 -0.540 -4.302 1.00 73.25 89 TYR A N 1
ATOM 705 C CA . TYR A 1 89 ? -17.354 -1.667 -4.996 1.00 73.25 89 TYR A CA 1
ATOM 706 C C . TYR A 1 89 ? -17.375 -1.481 -6.517 1.00 73.25 89 TYR A C 1
ATOM 708 O O . TYR A 1 89 ? -16.373 -1.757 -7.169 1.00 73.25 89 TYR A O 1
ATOM 716 N N . GLN A 1 90 ? -18.472 -0.968 -7.087 1.00 75.25 90 GLN A N 1
ATOM 717 C CA . GLN A 1 90 ? -18.551 -0.659 -8.522 1.00 75.25 90 GLN A CA 1
ATOM 718 C C . GLN A 1 90 ? -17.513 0.388 -8.940 1.00 75.25 90 GLN A C 1
ATOM 720 O O . GLN A 1 90 ? -16.799 0.182 -9.916 1.00 75.25 90 GLN A O 1
ATOM 725 N N . GLN A 1 91 ? -17.367 1.465 -8.165 1.00 78.75 91 GLN A N 1
ATOM 726 C CA . GLN A 1 91 ? -16.350 2.483 -8.431 1.00 78.75 91 GLN A CA 1
ATOM 727 C C . GLN A 1 91 ? -14.927 1.927 -8.345 1.00 78.75 91 GLN A C 1
ATOM 729 O O . GLN A 1 91 ? -14.075 2.288 -9.156 1.00 78.75 91 GLN A O 1
ATOM 734 N N . LEU A 1 92 ? -14.658 1.043 -7.377 1.00 79.00 92 LEU A N 1
ATOM 735 C CA . LEU A 1 92 ? -13.362 0.379 -7.286 1.00 79.00 92 LEU A CA 1
ATOM 736 C C . LEU A 1 92 ? -13.105 -0.503 -8.514 1.00 79.00 92 LEU A C 1
ATOM 738 O O . LEU A 1 92 ? -12.013 -0.459 -9.071 1.00 79.00 92 LEU A O 1
ATOM 742 N N . ILE A 1 93 ? -14.110 -1.265 -8.952 1.00 75.38 93 ILE A N 1
ATOM 743 C CA . ILE A 1 93 ? -14.019 -2.120 -10.142 1.00 75.38 93 ILE A CA 1
ATOM 744 C C . ILE A 1 93 ? -13.668 -1.299 -11.387 1.00 75.38 93 ILE A C 1
ATOM 746 O O . ILE A 1 93 ? -12.803 -1.698 -12.160 1.00 75.38 93 ILE A O 1
ATOM 750 N N . GLU A 1 94 ? -14.311 -0.147 -11.571 1.00 78.06 94 GLU A N 1
ATOM 751 C CA . GLU A 1 94 ? -14.059 0.741 -12.710 1.00 78.06 94 GLU A CA 1
ATOM 752 C C . GLU A 1 94 ? -12.675 1.406 -12.663 1.00 78.06 94 GLU A C 1
ATOM 754 O O . GLU A 1 94 ? -12.101 1.708 -13.708 1.00 78.06 94 GLU A O 1
ATOM 759 N N . ALA A 1 95 ? -12.131 1.636 -11.465 1.00 77.69 95 ALA A N 1
ATOM 760 C CA . ALA A 1 95 ? -10.828 2.269 -11.275 1.00 77.69 95 ALA A CA 1
ATOM 761 C C . ALA A 1 95 ? -9.640 1.305 -11.451 1.00 77.69 95 ALA A C 1
ATOM 763 O O . ALA A 1 95 ? -8.503 1.762 -11.596 1.00 77.69 95 ALA A O 1
ATOM 764 N N . LEU A 1 96 ? -9.877 -0.009 -11.415 1.00 74.94 96 LEU A N 1
ATOM 765 C CA . LEU A 1 96 ? -8.821 -1.015 -11.446 1.00 74.94 96 LEU A CA 1
ATOM 766 C C . LEU A 1 96 ? -8.357 -1.322 -12.887 1.00 74.94 96 LEU A C 1
ATOM 768 O O . LEU A 1 96 ? -9.180 -1.599 -13.765 1.00 74.94 96 LEU A O 1
ATOM 772 N N . PRO A 1 97 ? -7.036 -1.293 -13.163 1.00 68.94 97 PRO A N 1
ATOM 773 C CA . PRO A 1 97 ? -6.489 -1.469 -14.511 1.00 68.94 97 PRO A CA 1
ATOM 774 C C . PRO A 1 97 ? -6.667 -2.886 -15.077 1.00 68.94 97 PRO A C 1
ATOM 776 O O . PRO A 1 97 ? -6.570 -3.077 -16.287 1.00 68.94 97 PRO A O 1
ATOM 779 N N . GLU A 1 98 ? -6.918 -3.882 -14.225 1.00 67.19 98 GLU A N 1
ATOM 780 C CA . GLU A 1 98 ? -7.075 -5.289 -14.602 1.00 67.19 98 GLU A CA 1
ATOM 781 C C . GLU A 1 98 ? -8.439 -5.597 -15.262 1.00 67.19 98 GLU A C 1
ATOM 783 O O . GLU A 1 98 ? -8.626 -6.684 -15.815 1.00 67.19 98 GLU A O 1
ATOM 788 N N . GLY A 1 99 ? -9.375 -4.637 -15.241 1.00 60.88 99 GLY A N 1
ATOM 789 C CA . GLY A 1 99 ? -10.721 -4.767 -15.796 1.00 60.88 99 GLY A CA 1
ATOM 790 C C . GLY A 1 99 ? -11.667 -5.639 -14.949 1.00 60.88 99 GLY A C 1
ATOM 791 O O . GLY A 1 99 ? -11.238 -6.377 -14.057 1.00 60.88 99 GLY A O 1
ATOM 792 N N . PRO A 1 100 ? -12.984 -5.591 -15.221 1.00 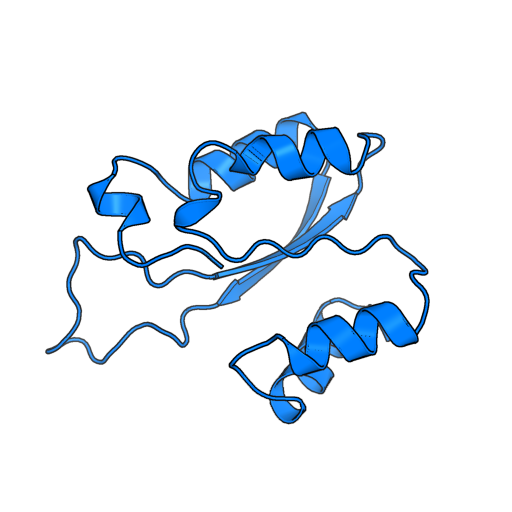58.91 100 PRO A N 1
ATOM 793 C CA . PRO A 1 100 ? -14.005 -6.213 -14.371 1.00 58.91 100 PRO A CA 1
ATOM 794 C C . PRO A 1 100 ? -13.927 -7.748 -14.301 1.00 58.91 100 PRO A C 1
ATOM 796 O O . PRO A 1 100 ? -14.385 -8.337 -13.323 1.00 58.91 100 PRO A O 1
ATOM 799 N N . GLU A 1 101 ? -13.335 -8.410 -15.301 1.00 60.25 101 GLU A N 1
ATOM 800 C CA . GLU A 1 101 ? -13.290 -9.878 -15.380 1.00 60.25 101 GLU A CA 1
ATOM 801 C C . GLU A 1 101 ? -12.359 -10.517 -14.340 1.00 60.25 101 GLU A C 1
ATOM 803 O O . GLU A 1 101 ? -12.689 -11.568 -13.797 1.00 60.25 101 GLU A O 1
ATOM 808 N N . ARG A 1 102 ? -11.230 -9.881 -13.994 1.00 60.50 102 ARG A N 1
ATOM 809 C CA . ARG A 1 102 ? -10.318 -10.410 -12.962 1.00 60.50 102 ARG A CA 1
ATOM 810 C C . ARG A 1 102 ? -10.789 -10.131 -11.536 1.00 60.50 102 ARG A C 1
ATOM 812 O O . ARG A 1 102 ? -10.403 -10.839 -10.609 1.00 60.50 102 ARG A O 1
ATOM 819 N N . LEU A 1 103 ? -11.648 -9.131 -11.358 1.00 60.78 103 LEU A N 1
ATOM 820 C CA . LEU A 1 103 ? -12.165 -8.728 -10.052 1.00 60.78 103 LEU A CA 1
ATOM 821 C C . LEU A 1 103 ? -13.177 -9.705 -9.471 1.00 60.78 103 LEU A C 1
ATOM 823 O O . LEU A 1 103 ? -13.160 -9.919 -8.265 1.00 60.78 103 LEU A O 1
ATOM 827 N N . GLY A 1 104 ? -14.034 -10.314 -10.296 1.00 63.22 104 GLY A N 1
ATOM 828 C CA . GLY A 1 104 ? -14.960 -11.347 -9.819 1.00 63.22 104 GLY A CA 1
ATOM 829 C C . GLY A 1 104 ? -14.212 -12.502 -9.146 1.00 63.22 104 GLY A C 1
ATOM 830 O O . GLY A 1 104 ? -14.585 -12.939 -8.057 1.00 63.22 104 GLY A O 1
ATOM 831 N N . ASP A 1 105 ? -13.092 -12.917 -9.738 1.00 64.00 105 ASP A N 1
ATOM 832 C CA . ASP A 1 105 ? -12.215 -13.948 -9.180 1.00 64.00 105 ASP A CA 1
ATOM 833 C C . ASP A 1 105 ? -11.508 -13.485 -7.901 1.00 64.00 105 ASP A C 1
ATOM 835 O O . ASP A 1 105 ? -11.396 -14.251 -6.946 1.00 64.00 105 ASP A O 1
ATOM 839 N N . ILE A 1 106 ? -11.045 -12.236 -7.865 1.00 62.91 106 ILE A N 1
ATOM 840 C CA . ILE A 1 106 ? -10.379 -11.640 -6.700 1.00 62.91 106 ILE A CA 1
ATOM 841 C C . ILE A 1 106 ? -11.343 -11.500 -5.516 1.00 62.91 106 ILE A C 1
ATOM 843 O O . ILE A 1 106 ? -11.047 -11.978 -4.424 1.00 62.91 106 ILE A O 1
ATOM 847 N N . LEU A 1 107 ? -12.525 -10.918 -5.730 1.00 63.81 107 LEU A N 1
ATOM 848 C CA . LEU A 1 107 ? -13.534 -10.700 -4.689 1.00 63.81 107 LEU A CA 1
ATOM 849 C C . LEU A 1 107 ? -14.038 -12.025 -4.107 1.00 63.81 107 LEU A C 1
ATOM 851 O O . LEU A 1 107 ? -14.243 -12.126 -2.899 1.00 63.81 107 LEU A O 1
ATOM 855 N N . THR A 1 108 ? -14.158 -13.056 -4.948 1.00 65.94 108 THR A N 1
ATOM 856 C CA . THR A 1 108 ? -14.471 -14.421 -4.503 1.00 65.94 108 THR A CA 1
ATOM 857 C C . THR A 1 108 ? -13.332 -15.013 -3.662 1.00 65.94 108 THR A C 1
ATOM 859 O O . THR A 1 108 ? -13.578 -15.690 -2.667 1.00 65.94 108 THR A O 1
ATOM 862 N N . ARG A 1 109 ? -12.066 -14.757 -4.022 1.00 59.69 109 ARG A N 1
ATOM 863 C CA . ARG A 1 109 ? -10.889 -15.265 -3.290 1.00 59.69 109 ARG A CA 1
ATOM 864 C C . ARG A 1 109 ? -10.651 -14.562 -1.951 1.00 59.69 109 ARG A C 1
ATOM 866 O O . ARG A 1 109 ? -10.150 -15.210 -1.038 1.00 59.69 109 ARG A O 1
ATOM 873 N N . CYS A 1 110 ? -11.030 -13.291 -1.833 1.00 53.56 110 CYS A N 1
ATOM 874 C CA . CYS A 1 110 ? -10.981 -12.503 -0.594 1.00 53.56 110 CYS A CA 1
ATOM 875 C C . CYS A 1 110 ? -12.230 -12.680 0.296 1.00 53.56 110 CYS A C 1
ATOM 877 O O . CYS A 1 110 ? -12.338 -12.067 1.351 1.00 53.56 110 CYS A O 1
ATOM 879 N N . GLY A 1 111 ? -13.210 -13.497 -0.114 1.00 52.97 111 GLY A N 1
ATOM 880 C CA . GLY A 1 111 ? -14.418 -13.750 0.684 1.00 52.97 111 GLY A CA 1
ATOM 881 C C . GLY A 1 111 ? -15.359 -12.547 0.810 1.00 52.97 111 GLY A C 1
ATOM 882 O O . GLY A 1 111 ? -16.139 -12.469 1.759 1.00 52.97 111 GLY A O 1
ATOM 883 N N . ALA A 1 112 ? -15.290 -11.603 -0.133 1.00 56.53 112 ALA A N 1
ATOM 884 C CA . ALA A 1 112 ? -16.205 -10.464 -0.202 1.00 56.53 112 ALA A CA 1
ATOM 885 C C . ALA A 1 112 ? -17.586 -10.839 -0.789 1.00 56.53 112 ALA A C 1
ATOM 887 O O . ALA A 1 112 ? -18.535 -10.064 -0.648 1.00 56.53 112 ALA A O 1
ATOM 888 N N . LEU A 1 113 ? -17.690 -12.008 -1.436 1.00 46.44 113 LEU A N 1
ATOM 889 C CA . LEU A 1 113 ? -18.899 -12.618 -2.004 1.00 46.44 113 LEU A CA 1
ATOM 890 C C . LEU A 1 113 ? -19.039 -14.077 -1.560 1.00 46.44 113 LEU A C 1
ATOM 892 O O . LEU A 1 113 ? -17.993 -14.754 -1.435 1.00 46.44 113 LEU A O 1
#

Organism: Tanacetum cinerariifolium (NCBI:txid118510)

Sequence (113 aa):
RFGRDVYRNGMDPLSFLRYLNTLGRIEHIITLADAMPGLDDVDAESCYLGFEIDFASDASRAAIVEVFDFVRDDCQIHVLAPHSQIYEYQQLIEALPEGPERLGDILTRCGAL